Protein AF-A0A9E5G286-F1 (afdb_monomer_lite)

Radius of gyration: 23.69 Å; chains: 1; bounding box: 52×73×79 Å

Foldseek 3Di:
DDDDDDDDDDDPPPPPPPDPDDDFDAFAALQQDKDDPPDFAQKDWPAFGPDTDFRPPKTKMWGDPDSRKDWTWPAFQQGNTDTDIDDDDPPTDIKIKTFQAPFQDWDKDKDFFADAPPDDQWDWKWKDLPQPPDIDTPGDTDGHFHADPVPPPGHHTHNRHHDCVRMDMDTDPSSQHNGRIMMMD

pLDDT: mean 86.86, std 17.04, range [35.47, 98.56]

Sequence (185 aa):
MNNRSLVAASLITAGAVSMSASAALVAGWSMSTAVAAATTGTNYTYGAADLGEATAGTSLTGFHVAAATTWSSPAGNGSTYSLSSNNWTTGDYYQVSLSTIGYADAITISFDQTRSSTGPATFAVLMSVDGGANFTTLLASYSVVQAGLAGSGTTTWNSVTNQAGFTTSFECPSLAAGQASLIFR

Structure (mmCIF, N/CA/C/O backbone):
data_AF-A0A9E5G286-F1
#
_entry.id   AF-A0A9E5G286-F1
#
loop_
_atom_site.group_PDB
_atom_site.id
_atom_site.type_symbol
_atom_site.label_atom_id
_atom_site.label_alt_id
_atom_site.label_comp_id
_atom_site.label_asym_id
_atom_site.label_entity_id
_atom_site.label_seq_id
_atom_site.pdbx_PDB_ins_code
_atom_site.Cartn_x
_atom_site.Cartn_y
_atom_site.Cartn_z
_atom_site.occupancy
_atom_site.B_iso_or_equiv
_atom_site.auth_seq_id
_atom_site.auth_comp_id
_atom_site.auth_asym_id
_atom_site.auth_atom_id
_atom_site.pdbx_PDB_model_num
ATOM 1 N N . MET A 1 1 ? -32.494 56.418 57.332 1.00 40.25 1 MET A N 1
ATOM 2 C CA . MET A 1 1 ? -31.879 56.717 56.021 1.00 40.25 1 MET A CA 1
ATOM 3 C C . MET A 1 1 ? -31.419 55.388 55.447 1.00 40.25 1 MET A C 1
ATOM 5 O O . MET A 1 1 ? -30.569 54.746 56.049 1.00 40.25 1 MET A O 1
ATOM 9 N N . ASN A 1 2 ? -32.094 54.912 54.400 1.00 35.47 2 ASN A N 1
ATOM 10 C CA . ASN A 1 2 ? -31.888 53.585 53.818 1.00 35.47 2 ASN A CA 1
ATOM 11 C C . ASN A 1 2 ? -30.726 53.625 52.819 1.00 35.47 2 ASN A C 1
ATOM 13 O O . ASN A 1 2 ? -30.879 54.202 51.745 1.00 35.47 2 ASN A O 1
ATOM 17 N N . ASN A 1 3 ? -29.611 52.962 53.132 1.00 37.16 3 ASN A N 1
ATOM 18 C CA . ASN A 1 3 ? -28.528 52.736 52.176 1.00 37.16 3 ASN A CA 1
ATOM 19 C C . ASN A 1 3 ? -28.733 51.370 51.512 1.00 37.16 3 ASN A C 1
ATOM 21 O O . ASN A 1 3 ? -28.434 50.330 52.094 1.00 37.16 3 ASN A O 1
ATOM 25 N N . ARG A 1 4 ? -29.280 51.369 50.292 1.00 40.81 4 ARG A N 1
ATOM 26 C CA . ARG A 1 4 ? -29.354 50.176 49.438 1.00 40.81 4 ARG A CA 1
ATOM 27 C C . ARG A 1 4 ? -28.055 50.102 48.638 1.00 40.81 4 ARG A C 1
ATOM 29 O O . ARG A 1 4 ? -27.882 50.880 47.707 1.00 40.81 4 ARG A O 1
ATOM 36 N N . SER A 1 5 ? -27.152 49.196 49.005 1.00 43.62 5 SER A N 1
ATOM 37 C CA . SER A 1 5 ? -25.973 48.895 48.189 1.00 43.62 5 SER A CA 1
ATOM 38 C C . SER A 1 5 ? -26.312 47.757 47.224 1.00 43.62 5 SER A C 1
ATOM 40 O O . SER A 1 5 ? -26.719 46.678 47.652 1.00 43.62 5 SER A O 1
ATOM 42 N N . LEU A 1 6 ? -26.209 48.027 45.923 1.00 42.38 6 LEU A N 1
ATOM 43 C CA . LEU A 1 6 ? -26.322 47.042 44.849 1.00 42.38 6 LEU A CA 1
ATOM 44 C C . LEU A 1 6 ? -24.976 46.323 44.716 1.00 42.38 6 LEU A C 1
ATOM 46 O O . LEU A 1 6 ? -23.989 46.933 44.314 1.00 42.38 6 LEU A O 1
ATOM 50 N N . VAL A 1 7 ? -24.933 45.032 45.040 1.00 44.41 7 VAL A N 1
ATOM 51 C CA . VAL A 1 7 ? -23.800 44.172 44.679 1.00 44.41 7 VAL A CA 1
ATOM 52 C C . VAL A 1 7 ? -24.036 43.697 43.247 1.00 44.41 7 VAL A C 1
ATOM 54 O O . VAL A 1 7 ? -24.928 42.891 42.993 1.00 44.41 7 VAL A O 1
ATOM 57 N N . ALA A 1 8 ? -23.267 44.233 42.302 1.00 39.34 8 ALA A N 1
ATOM 58 C CA . ALA A 1 8 ? -23.223 43.732 40.936 1.00 39.34 8 ALA A CA 1
ATOM 59 C C . ALA A 1 8 ? -22.388 42.443 40.914 1.00 39.34 8 ALA A C 1
ATOM 61 O O . ALA A 1 8 ? -21.175 42.483 41.104 1.00 39.34 8 ALA A O 1
ATOM 62 N N . ALA A 1 9 ? -23.038 41.296 40.711 1.00 45.75 9 ALA A N 1
ATOM 63 C CA . ALA A 1 9 ? -22.351 40.045 40.420 1.00 45.75 9 ALA A CA 1
ATOM 64 C C . ALA A 1 9 ? -21.915 40.063 38.947 1.00 45.75 9 ALA A C 1
ATOM 66 O O . ALA A 1 9 ? -22.741 39.974 38.039 1.00 45.75 9 ALA A O 1
ATOM 67 N N . SER A 1 10 ? -20.618 40.224 38.705 1.00 46.88 10 SER A N 1
ATOM 68 C CA . SER A 1 10 ? -20.009 40.063 37.389 1.00 46.88 10 SER A CA 1
ATOM 69 C C . SER A 1 10 ? -20.046 38.584 36.986 1.00 46.88 10 SER A C 1
ATOM 71 O O . SER A 1 10 ? -19.329 37.757 37.545 1.00 46.88 10 SER A O 1
ATOM 73 N N . LEU A 1 11 ? -20.887 38.243 36.005 1.00 46.34 11 LEU A N 1
ATOM 74 C CA . LEU A 1 11 ? -20.808 36.966 35.295 1.00 46.34 11 LEU A CA 1
ATOM 75 C C . LEU A 1 11 ? -19.513 36.960 34.470 1.00 46.34 11 LEU A C 1
ATOM 77 O O . LEU A 1 11 ? -19.401 37.679 33.478 1.00 46.34 11 LEU A O 1
ATOM 81 N N . ILE A 1 12 ? -18.532 36.152 34.871 1.00 47.59 12 ILE A N 1
ATOM 82 C CA . ILE A 1 12 ? -17.415 35.791 33.997 1.00 47.59 12 ILE A CA 1
ATOM 83 C C . ILE A 1 12 ? -17.943 34.724 33.038 1.00 47.59 12 ILE A C 1
ATOM 85 O O . ILE A 1 12 ? -18.036 33.549 33.388 1.00 47.59 12 ILE A O 1
ATOM 89 N N . THR A 1 13 ? -18.319 35.127 31.827 1.00 50.12 13 THR A N 1
ATOM 90 C CA . THR A 1 13 ? -18.575 34.186 30.734 1.00 50.12 13 THR A CA 1
ATOM 91 C C . THR A 1 13 ? -17.221 33.650 30.273 1.00 50.12 13 THR A C 1
ATOM 93 O O . THR A 1 13 ? -16.524 34.292 29.489 1.00 50.12 13 THR A O 1
ATOM 96 N N . ALA A 1 14 ? -16.802 32.500 30.802 1.00 55.47 14 ALA A N 1
ATOM 97 C CA . ALA A 1 14 ? -15.649 31.780 30.277 1.00 55.47 14 ALA A CA 1
ATOM 98 C C . ALA A 1 14 ? -15.992 31.315 28.854 1.00 55.47 14 ALA A C 1
ATOM 100 O O . ALA A 1 14 ? -16.728 30.349 28.662 1.00 55.47 14 ALA A O 1
ATOM 101 N N . GLY A 1 15 ? -15.516 32.053 27.849 1.00 52.47 15 GLY A N 1
ATOM 102 C CA . GLY A 1 15 ? -15.594 31.630 26.459 1.00 52.47 15 GLY A CA 1
ATOM 103 C C . GLY A 1 15 ? -14.809 30.335 26.299 1.00 52.47 15 GLY A C 1
ATOM 104 O O . GLY A 1 15 ? -13.600 30.315 26.526 1.00 52.47 15 GLY A O 1
ATOM 105 N N . ALA A 1 16 ? -15.496 29.250 25.945 1.00 57.81 16 ALA A N 1
ATOM 106 C CA . ALA A 1 16 ? -14.848 28.002 25.586 1.00 57.81 16 ALA A CA 1
ATOM 107 C C . ALA A 1 16 ? -13.987 28.251 24.341 1.00 57.81 16 ALA A C 1
ATOM 109 O O . ALA A 1 16 ? -14.497 28.396 23.229 1.00 57.81 16 ALA A O 1
ATOM 110 N N . VAL A 1 17 ? -12.672 28.327 24.536 1.00 52.66 17 VAL A N 1
ATOM 111 C CA . VAL A 1 17 ? -11.712 28.199 23.444 1.00 52.66 17 VAL A CA 1
ATOM 112 C C . VAL A 1 17 ? -11.879 26.791 22.882 1.00 52.66 17 VAL A C 1
ATOM 114 O O . VAL A 1 17 ? -11.492 25.804 23.502 1.00 52.66 17 VAL A O 1
ATOM 117 N N . SER A 1 18 ? -12.546 26.689 21.734 1.00 49.47 18 SER A N 1
ATOM 118 C CA . SER A 1 18 ? -12.622 25.435 20.991 1.00 49.47 18 SER A CA 1
ATOM 119 C C . SER A 1 18 ? -11.224 25.163 20.451 1.00 49.47 18 SER A C 1
ATOM 121 O O . SER A 1 18 ? -10.817 25.736 19.443 1.00 49.47 18 SER A O 1
ATOM 123 N N . MET A 1 19 ? -10.448 24.359 21.177 1.00 45.91 19 MET A N 1
ATOM 124 C CA . MET A 1 19 ? -9.210 23.795 20.656 1.00 45.91 19 MET A CA 1
ATOM 125 C C . MET A 1 19 ? -9.606 22.943 19.451 1.00 45.91 19 MET A C 1
ATOM 127 O O . MET A 1 19 ? -10.295 21.938 19.611 1.00 45.91 19 MET A O 1
ATOM 131 N N . SER A 1 20 ? -9.228 23.364 18.245 1.00 53.16 20 SER A N 1
ATOM 132 C CA . SER A 1 20 ? -9.335 22.497 17.076 1.00 53.16 20 SER A CA 1
ATOM 133 C C . SER A 1 20 ? -8.427 21.300 17.335 1.00 53.16 20 SER A C 1
ATOM 135 O O . SER A 1 20 ? -7.208 21.461 17.384 1.00 53.16 20 SER A O 1
ATOM 137 N N . ALA A 1 21 ? -8.998 20.117 17.547 1.00 58.91 21 ALA A N 1
ATOM 138 C CA . ALA A 1 21 ? -8.208 18.898 17.578 1.00 58.91 21 ALA A CA 1
ATOM 139 C C . ALA A 1 21 ? -7.539 18.744 16.203 1.00 58.91 21 ALA A C 1
ATOM 141 O O . ALA A 1 21 ? -8.214 18.775 15.174 1.00 58.91 21 ALA A O 1
ATOM 142 N N . SER A 1 22 ? -6.209 18.650 16.170 1.00 66.44 22 SER A N 1
ATOM 143 C CA . SER A 1 22 ? -5.516 18.168 14.975 1.00 66.44 22 SER A CA 1
ATOM 144 C C . SER A 1 22 ? -5.831 16.685 14.829 1.00 66.44 22 SER A C 1
ATOM 146 O O . SER A 1 22 ? -5.821 15.969 15.830 1.00 66.44 22 SER A O 1
ATOM 148 N N . ALA A 1 23 ? -6.085 16.214 13.607 1.00 79.44 23 ALA A N 1
ATOM 149 C CA . ALA A 1 23 ? -6.231 14.784 13.355 1.00 79.44 23 ALA A CA 1
ATOM 150 C C . ALA A 1 23 ? -4.961 14.054 13.827 1.00 79.44 23 ALA A C 1
ATOM 152 O O . ALA A 1 23 ? -3.849 14.430 13.444 1.00 79.44 23 ALA A O 1
ATOM 153 N N . ALA A 1 24 ? -5.121 13.054 14.694 1.00 89.44 24 ALA A N 1
ATOM 154 C CA . ALA A 1 24 ? -4.009 12.248 15.178 1.00 89.44 24 ALA A CA 1
ATOM 155 C C . ALA A 1 24 ? -3.545 11.284 14.077 1.00 89.44 24 ALA A C 1
ATOM 157 O O . ALA A 1 24 ? -4.364 10.617 13.442 1.00 89.44 24 ALA A O 1
ATOM 158 N N . LEU A 1 25 ? -2.230 11.181 13.863 1.00 94.81 25 LEU A N 1
ATOM 159 C CA . LEU A 1 25 ? -1.676 10.147 12.993 1.00 94.81 25 LEU A CA 1
ATOM 160 C C . LEU A 1 25 ? -1.698 8.817 13.749 1.00 94.81 25 LEU A C 1
ATOM 162 O O . LEU A 1 25 ? -0.932 8.632 14.692 1.00 94.81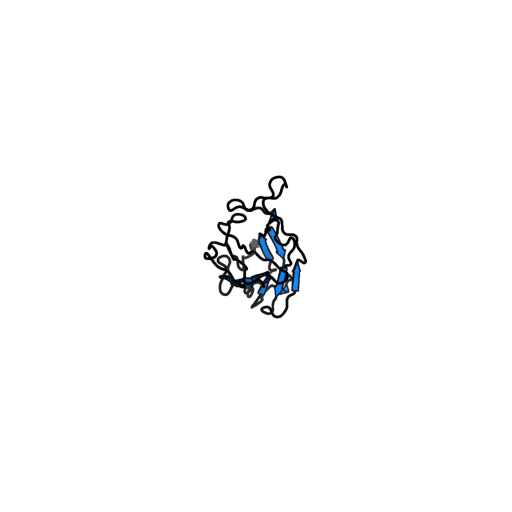 25 LEU A O 1
ATOM 166 N N . VAL A 1 26 ? -2.557 7.890 13.322 1.00 96.19 26 VAL A N 1
ATOM 167 C CA . VAL A 1 26 ? -2.650 6.557 13.938 1.00 96.19 26 VAL A CA 1
ATOM 168 C C . VAL A 1 26 ? -1.332 5.802 13.760 1.00 96.19 26 VAL A C 1
ATOM 170 O O . VAL A 1 26 ? -0.705 5.402 14.735 1.00 96.19 26 VAL A O 1
ATOM 173 N N . ALA A 1 27 ? -0.895 5.639 12.512 1.00 97.50 27 ALA A N 1
ATOM 174 C CA . ALA A 1 27 ? 0.351 4.978 12.152 1.00 97.50 27 ALA A CA 1
ATOM 175 C C . ALA A 1 27 ? 0.818 5.462 10.772 1.00 97.50 27 ALA A C 1
ATOM 177 O O . ALA A 1 27 ? -0.003 5.771 9.907 1.00 97.50 27 ALA A O 1
ATOM 178 N N . GLY A 1 28 ? 2.129 5.500 10.552 1.00 96.94 28 GLY A N 1
ATOM 179 C CA . GLY A 1 28 ? 2.737 5.851 9.274 1.00 96.94 28 GLY A CA 1
ATOM 180 C C . GLY A 1 28 ? 4.125 5.240 9.105 1.00 96.94 28 GLY A C 1
ATOM 181 O O . GLY A 1 28 ? 4.795 4.909 10.082 1.00 96.94 28 GLY A O 1
ATOM 182 N N . TRP A 1 29 ? 4.549 5.105 7.851 1.00 95.31 29 TRP A N 1
ATOM 183 C CA . TRP A 1 29 ? 5.853 4.559 7.479 1.00 95.31 29 TRP A CA 1
ATOM 184 C C . TRP A 1 29 ? 6.649 5.616 6.715 1.00 95.31 29 TRP A C 1
ATOM 186 O O . TRP A 1 29 ? 6.267 6.004 5.611 1.00 95.31 29 TRP A O 1
ATOM 196 N N . SER A 1 30 ? 7.766 6.067 7.285 1.00 92.19 30 SER A N 1
ATOM 197 C CA . SER A 1 30 ? 8.649 7.071 6.674 1.00 92.19 30 SER A CA 1
ATOM 198 C C . SER A 1 30 ? 9.559 6.506 5.576 1.00 92.19 30 SER A C 1
ATOM 200 O O . SER A 1 30 ? 10.197 7.263 4.847 1.00 92.19 30 SER A O 1
ATOM 202 N N . MET A 1 31 ? 9.621 5.173 5.456 1.00 90.12 31 MET A N 1
ATOM 203 C CA . MET A 1 31 ? 10.510 4.445 4.542 1.00 90.12 31 MET A CA 1
ATOM 204 C C . MET A 1 31 ? 11.986 4.815 4.742 1.00 90.12 31 MET A C 1
ATOM 206 O O . MET A 1 31 ? 12.720 5.120 3.805 1.00 90.12 31 MET A O 1
ATOM 210 N N . SER A 1 32 ? 12.440 4.788 5.992 1.00 88.12 32 SER A N 1
ATOM 211 C CA . SER A 1 32 ? 13.814 5.136 6.374 1.00 88.12 32 SER A CA 1
ATOM 212 C C . SER A 1 32 ? 14.845 4.035 6.092 1.00 88.12 32 SER A C 1
ATOM 214 O O . SER A 1 32 ? 16.045 4.307 6.067 1.00 88.12 32 SER A O 1
ATOM 216 N N . THR A 1 33 ? 14.396 2.801 5.843 1.00 89.25 33 THR A N 1
ATOM 217 C CA . THR A 1 33 ? 15.261 1.629 5.643 1.00 89.25 33 THR A CA 1
ATOM 218 C C . THR A 1 33 ? 15.039 1.017 4.264 1.00 89.25 33 THR A C 1
ATOM 220 O O . THR A 1 33 ? 13.905 0.761 3.864 1.00 89.25 33 THR A O 1
ATOM 223 N N . ALA A 1 34 ? 16.128 0.761 3.538 1.00 90.75 34 ALA A N 1
ATOM 224 C CA . ALA A 1 34 ? 16.071 0.088 2.247 1.00 90.75 34 ALA A CA 1
ATOM 225 C C . ALA A 1 34 ? 15.768 -1.408 2.400 1.00 90.75 34 ALA A C 1
ATOM 227 O O . ALA A 1 34 ? 16.218 -2.053 3.348 1.00 90.75 34 ALA A O 1
ATOM 228 N N . VAL A 1 35 ? 15.093 -1.983 1.403 1.00 89.62 35 VAL A N 1
ATOM 229 C CA . VAL A 1 35 ? 15.054 -3.434 1.209 1.00 89.62 35 VAL A CA 1
ATOM 230 C C . VAL A 1 35 ? 16.481 -3.980 1.134 1.00 89.62 35 VAL A C 1
ATOM 232 O O . VAL A 1 35 ? 17.320 -3.454 0.398 1.00 89.62 35 VAL A O 1
ATOM 235 N N . ALA A 1 36 ? 16.753 -5.050 1.882 1.00 83.25 36 ALA A N 1
ATOM 236 C CA . ALA A 1 36 ? 18.050 -5.713 1.852 1.00 83.25 36 ALA A CA 1
ATOM 237 C C . ALA A 1 36 ? 18.367 -6.235 0.436 1.00 83.25 36 ALA A C 1
ATOM 239 O O . ALA A 1 36 ? 17.502 -6.784 -0.257 1.00 83.25 36 ALA A O 1
ATOM 240 N N . ALA A 1 37 ? 19.618 -6.065 0.000 1.00 64.25 37 ALA A N 1
ATOM 241 C CA . ALA A 1 37 ? 20.052 -6.470 -1.333 1.00 64.25 37 ALA A CA 1
ATOM 242 C C . ALA A 1 37 ? 19.814 -7.976 -1.583 1.00 64.25 37 ALA A C 1
ATOM 244 O O . ALA A 1 37 ? 20.024 -8.795 -0.693 1.00 64.25 37 ALA A O 1
ATOM 245 N N . ALA A 1 38 ? 19.415 -8.319 -2.815 1.00 63.00 38 ALA A N 1
ATOM 246 C CA . ALA A 1 38 ? 19.113 -9.677 -3.299 1.00 63.00 38 ALA A CA 1
ATOM 247 C C . ALA A 1 38 ? 17.827 -10.345 -2.764 1.00 63.00 38 ALA A C 1
ATOM 249 O O . ALA A 1 38 ? 17.681 -11.564 -2.872 1.00 63.00 38 ALA A O 1
ATOM 250 N N . THR A 1 39 ? 16.856 -9.576 -2.259 1.00 84.00 39 THR A N 1
ATOM 251 C CA . THR A 1 39 ? 15.591 -10.173 -1.811 1.00 84.00 39 THR A CA 1
ATOM 252 C C . THR A 1 39 ? 14.680 -10.519 -2.993 1.00 84.00 39 THR A C 1
ATOM 254 O O . THR A 1 39 ? 14.067 -9.644 -3.610 1.00 84.00 39 THR A O 1
ATOM 257 N N . THR A 1 40 ? 14.588 -11.814 -3.301 1.00 94.12 40 THR A N 1
ATOM 258 C CA . THR A 1 40 ? 13.592 -12.379 -4.221 1.00 94.12 40 THR A CA 1
ATOM 259 C C . THR A 1 40 ? 12.642 -13.297 -3.469 1.00 94.12 40 THR A C 1
ATOM 261 O O . THR A 1 40 ? 13.041 -13.960 -2.512 1.00 94.12 40 THR A O 1
ATOM 264 N N . GLY A 1 41 ? 11.379 -13.322 -3.879 1.00 95.50 41 GLY A N 1
ATOM 265 C CA . GLY A 1 41 ? 10.379 -14.202 -3.292 1.00 95.50 41 GLY A CA 1
ATOM 266 C C . GLY A 1 41 ? 8.974 -13.629 -3.359 1.00 95.50 41 GLY A C 1
ATOM 267 O O . GLY A 1 41 ? 8.760 -12.488 -3.757 1.00 95.50 41 GLY A O 1
ATOM 268 N N . THR A 1 42 ? 8.010 -14.430 -2.921 1.00 97.12 42 THR A N 1
ATOM 269 C CA . THR A 1 42 ? 6.585 -14.080 -2.950 1.00 97.12 42 THR A CA 1
ATOM 270 C C . THR A 1 42 ? 6.174 -13.097 -1.861 1.00 97.12 42 THR A C 1
ATOM 272 O O . THR A 1 42 ? 5.115 -12.499 -1.965 1.00 97.12 42 THR A O 1
ATOM 275 N N . ASN A 1 43 ? 6.973 -12.925 -0.808 1.00 96.31 43 ASN A N 1
ATOM 276 C CA . ASN A 1 43 ? 6.621 -12.088 0.335 1.00 96.31 43 ASN A CA 1
ATOM 277 C C . ASN A 1 43 ? 7.797 -11.208 0.748 1.00 96.31 43 ASN A C 1
ATOM 279 O O . ASN A 1 43 ? 8.950 -11.642 0.692 1.00 96.31 43 ASN A O 1
ATOM 283 N N . TYR A 1 44 ? 7.489 -10.010 1.236 1.00 95.94 44 TYR A N 1
ATOM 284 C CA . TYR A 1 44 ? 8.454 -9.146 1.906 1.00 95.94 44 TYR A CA 1
ATOM 285 C C . TYR A 1 44 ? 7.814 -8.425 3.090 1.00 95.94 44 TYR A C 1
ATOM 287 O O . TYR A 1 44 ? 6.675 -7.970 3.001 1.00 95.94 44 TYR A O 1
ATOM 295 N N . THR A 1 45 ? 8.562 -8.279 4.183 1.00 94.88 45 THR A N 1
ATOM 296 C CA . THR A 1 45 ? 8.125 -7.548 5.378 1.00 94.88 45 THR A CA 1
ATOM 297 C C . THR A 1 45 ? 8.983 -6.304 5.551 1.00 94.88 45 THR A C 1
ATOM 299 O O . THR A 1 45 ? 10.187 -6.405 5.774 1.00 94.88 45 THR A O 1
ATOM 302 N N . TYR A 1 46 ? 8.353 -5.133 5.475 1.00 93.31 46 TYR A N 1
ATOM 303 C CA . TYR A 1 46 ? 9.002 -3.836 5.690 1.00 93.31 46 TYR A CA 1
ATOM 304 C C . TYR A 1 46 ? 9.078 -3.470 7.176 1.00 93.31 46 TYR A C 1
ATOM 306 O O . TYR A 1 46 ? 9.953 -2.709 7.575 1.00 93.31 46 TYR A O 1
ATOM 314 N N . GLY A 1 47 ? 8.204 -4.059 7.996 1.00 93.69 47 GLY A N 1
ATOM 315 C CA . GLY A 1 47 ? 8.202 -3.901 9.448 1.00 93.69 47 GLY A CA 1
ATOM 316 C C . GLY A 1 47 ? 7.071 -3.015 9.959 1.00 93.69 47 GLY A C 1
ATOM 317 O O . GLY A 1 47 ? 6.102 -2.734 9.249 1.00 93.69 47 GLY A O 1
ATOM 318 N N . ALA A 1 48 ? 7.179 -2.630 11.228 1.00 96.56 48 ALA A N 1
ATOM 319 C CA . ALA A 1 48 ? 6.205 -1.777 11.898 1.00 96.56 48 ALA A CA 1
ATOM 320 C C . ALA A 1 48 ? 6.323 -0.315 11.444 1.00 96.56 48 ALA A C 1
ATOM 322 O O . ALA A 1 48 ? 7.368 0.108 10.946 1.00 96.56 48 ALA A O 1
ATOM 323 N N . ALA A 1 49 ? 5.240 0.436 11.622 1.00 97.44 49 ALA A N 1
ATOM 324 C CA . ALA A 1 49 ? 5.209 1.881 11.467 1.00 97.44 49 ALA 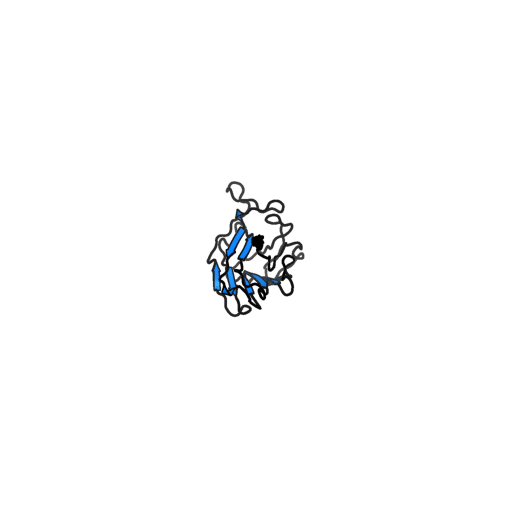A CA 1
ATOM 325 C C . ALA A 1 49 ? 6.235 2.548 12.395 1.00 97.44 49 ALA A C 1
ATOM 327 O O . ALA A 1 49 ? 6.475 2.088 13.512 1.00 97.44 49 ALA A O 1
ATOM 328 N N . ASP A 1 50 ? 6.815 3.651 11.940 1.00 96.12 50 ASP A N 1
ATOM 329 C CA . ASP A 1 50 ? 7.783 4.466 12.681 1.00 96.12 50 ASP A CA 1
ATOM 330 C C . ASP A 1 50 ? 7.274 5.889 12.956 1.00 96.12 50 ASP A C 1
ATOM 332 O O . ASP A 1 50 ? 7.954 6.682 13.605 1.00 96.12 50 ASP A O 1
ATOM 336 N N . LEU A 1 51 ? 6.053 6.196 12.511 1.00 95.88 51 LEU A N 1
ATOM 337 C CA . LEU A 1 51 ? 5.345 7.446 12.761 1.00 95.88 51 LEU A CA 1
ATOM 338 C C . LEU A 1 51 ? 3.955 7.168 13.346 1.00 95.88 51 LEU A C 1
ATOM 340 O O . LEU A 1 51 ? 3.324 6.169 13.006 1.00 95.88 51 LEU A O 1
ATOM 344 N N . GLY A 1 52 ? 3.445 8.100 14.151 1.00 95.62 52 GLY A N 1
ATOM 345 C CA . GLY A 1 52 ? 2.100 8.044 14.728 1.00 95.62 52 GLY A CA 1
ATOM 346 C C . GLY A 1 52 ? 2.048 7.507 16.158 1.00 95.62 52 GLY A C 1
ATOM 347 O O . GLY A 1 52 ? 3.050 7.075 16.724 1.00 95.62 52 GLY A O 1
ATOM 348 N N . GLU A 1 53 ? 0.858 7.564 16.746 1.00 94.88 53 GLU A N 1
ATOM 349 C CA . GLU A 1 53 ? 0.620 7.262 18.164 1.00 94.88 53 GLU A CA 1
ATOM 350 C C . GLU A 1 53 ? 0.448 5.752 18.439 1.00 94.88 53 GLU A C 1
ATOM 352 O O . GLU A 1 53 ? 0.656 5.290 19.560 1.00 94.88 53 GLU A O 1
ATOM 357 N N . ALA A 1 54 ? 0.080 4.956 17.427 1.00 93.88 54 ALA A N 1
ATOM 358 C CA . ALA A 1 54 ? -0.225 3.527 17.539 1.00 93.88 54 ALA A CA 1
ATOM 359 C C . ALA A 1 54 ? 0.645 2.663 16.604 1.00 93.88 54 ALA A C 1
ATOM 361 O O . ALA A 1 54 ? 0.145 1.868 15.811 1.00 93.88 54 ALA A O 1
ATOM 362 N N . THR A 1 55 ? 1.970 2.798 16.704 1.00 96.38 55 THR A N 1
ATOM 363 C CA . THR A 1 55 ? 2.937 2.046 15.878 1.00 96.38 55 THR A CA 1
ATOM 364 C C . THR A 1 55 ? 3.147 0.597 16.320 1.00 96.38 55 THR A C 1
ATOM 366 O O . THR A 1 55 ? 3.479 -0.270 15.505 1.00 96.38 55 THR A O 1
ATOM 369 N N . ALA A 1 56 ? 2.950 0.296 17.605 1.00 95.25 56 ALA A N 1
ATOM 370 C CA . ALA A 1 56 ? 3.166 -1.039 18.150 1.00 95.25 56 ALA A CA 1
ATOM 371 C C . ALA A 1 56 ? 2.186 -2.065 17.553 1.00 95.25 56 ALA A C 1
ATOM 373 O O . ALA A 1 56 ? 0.980 -1.840 17.503 1.00 95.25 56 ALA A O 1
ATOM 374 N N . GLY A 1 57 ? 2.708 -3.216 17.118 1.00 94.75 57 GLY A N 1
ATOM 375 C CA . GLY A 1 57 ? 1.902 -4.289 16.521 1.00 94.75 57 GLY A CA 1
ATOM 376 C C . GLY A 1 57 ? 1.430 -4.019 15.087 1.00 94.75 57 GLY A C 1
ATOM 377 O O . GLY A 1 57 ? 0.711 -4.843 14.526 1.00 94.75 57 GLY A O 1
ATOM 378 N N . THR A 1 58 ? 1.842 -2.902 14.482 1.00 98.06 58 THR A N 1
ATOM 379 C CA . THR A 1 58 ? 1.574 -2.624 13.067 1.00 98.06 58 THR A CA 1
ATOM 380 C C . THR A 1 58 ? 2.510 -3.411 12.151 1.00 98.06 58 THR A C 1
ATOM 382 O O . THR A 1 58 ? 3.579 -3.872 12.560 1.00 98.06 58 THR A O 1
ATOM 385 N N . SER A 1 59 ? 2.121 -3.573 10.888 1.00 97.31 59 SER A N 1
ATOM 386 C CA . SER A 1 59 ? 2.951 -4.242 9.886 1.00 97.31 59 SER A CA 1
ATOM 387 C C . SER A 1 59 ? 2.681 -3.704 8.490 1.00 97.31 59 SER A C 1
ATOM 389 O O . SER A 1 59 ? 1.521 -3.558 8.117 1.00 97.31 59 SER A O 1
ATOM 391 N N . LEU A 1 60 ? 3.744 -3.462 7.722 1.00 97.62 60 LEU A N 1
ATOM 392 C CA . LEU A 1 60 ? 3.709 -3.263 6.277 1.00 97.62 60 LEU A CA 1
ATOM 393 C C . LEU A 1 60 ? 4.396 -4.441 5.586 1.00 97.62 60 LEU A C 1
ATOM 395 O O . LEU A 1 60 ? 5.548 -4.782 5.878 1.00 97.62 60 LEU A O 1
ATOM 399 N N . THR A 1 61 ? 3.684 -5.057 4.651 1.00 97.12 61 THR A N 1
ATOM 400 C CA . THR A 1 61 ? 4.122 -6.242 3.910 1.00 97.12 61 THR A CA 1
ATOM 401 C C . THR A 1 61 ? 3.796 -6.111 2.428 1.00 97.12 61 THR A C 1
ATOM 403 O O . THR A 1 61 ? 2.974 -5.288 2.031 1.00 97.12 61 THR A O 1
ATOM 406 N N . GLY A 1 62 ? 4.453 -6.915 1.602 1.00 97.31 62 GLY A N 1
ATOM 407 C CA . GLY A 1 62 ? 4.101 -7.121 0.205 1.00 97.31 62 GLY A CA 1
ATOM 408 C C . GLY A 1 62 ? 3.920 -8.604 -0.080 1.00 97.31 62 GLY A C 1
ATOM 409 O O . GLY A 1 62 ? 4.653 -9.432 0.466 1.00 97.31 62 GLY A O 1
ATOM 410 N N . PHE A 1 63 ? 2.970 -8.921 -0.952 1.00 98.00 63 PHE A N 1
ATOM 411 C CA . PHE A 1 63 ? 2.737 -10.255 -1.484 1.00 98.00 63 PHE A CA 1
ATOM 412 C C . PHE A 1 63 ? 2.663 -10.203 -3.009 1.00 98.00 63 PHE A C 1
ATOM 414 O O . PHE A 1 63 ? 1.926 -9.396 -3.574 1.00 98.00 63 PHE A O 1
ATOM 421 N N . HIS A 1 64 ? 3.403 -11.089 -3.665 1.00 97.88 64 HIS A N 1
ATOM 422 C CA . HIS A 1 64 ? 3.285 -11.376 -5.085 1.00 97.88 64 HIS A CA 1
ATOM 423 C C . HIS A 1 64 ? 3.138 -12.882 -5.306 1.00 97.88 64 HIS A C 1
ATOM 425 O O . HIS A 1 64 ? 3.801 -13.692 -4.654 1.00 97.88 64 HIS A O 1
ATOM 431 N N . VAL A 1 65 ? 2.342 -13.261 -6.301 1.00 97.44 65 VAL A N 1
ATOM 432 C CA . VAL A 1 65 ? 2.198 -14.653 -6.748 1.00 97.44 65 VAL A CA 1
ATOM 433 C C . VAL A 1 65 ? 3.516 -15.178 -7.332 1.00 97.44 65 VAL A C 1
ATOM 435 O O . VAL A 1 65 ? 3.867 -16.346 -7.153 1.00 97.44 65 VAL A O 1
ATOM 438 N N . ALA A 1 66 ? 4.277 -14.323 -8.019 1.00 96.81 66 ALA A N 1
ATOM 439 C CA . ALA A 1 66 ? 5.527 -14.706 -8.660 1.00 96.81 66 ALA A CA 1
ATOM 440 C C . ALA A 1 66 ? 6.685 -14.822 -7.650 1.00 96.81 66 ALA A C 1
ATOM 442 O O . ALA A 1 66 ? 7.147 -13.838 -7.084 1.00 96.81 66 ALA A O 1
ATOM 443 N N . ALA A 1 67 ? 7.262 -16.018 -7.502 1.00 95.75 67 ALA A N 1
ATOM 444 C CA . ALA A 1 67 ? 8.467 -16.210 -6.683 1.00 95.75 67 ALA A CA 1
ATOM 445 C C . ALA A 1 67 ? 9.704 -15.469 -7.231 1.00 95.75 67 ALA A C 1
ATOM 447 O O . ALA A 1 67 ? 10.647 -15.205 -6.491 1.00 95.75 67 ALA A O 1
ATOM 448 N N . ALA A 1 68 ? 9.690 -15.114 -8.520 1.00 95.94 68 ALA A N 1
ATOM 449 C CA . ALA A 1 68 ? 10.727 -14.309 -9.160 1.00 95.94 68 ALA A CA 1
ATOM 450 C C . ALA A 1 68 ? 10.618 -12.803 -8.844 1.00 95.94 68 ALA A C 1
ATOM 452 O O . ALA A 1 68 ? 11.445 -12.024 -9.327 1.00 95.94 68 ALA A O 1
ATOM 453 N N . THR A 1 69 ? 9.619 -12.374 -8.060 1.00 96.88 69 THR A N 1
ATOM 454 C CA . THR A 1 69 ? 9.498 -10.982 -7.622 1.00 96.88 69 THR A CA 1
ATOM 455 C C . THR A 1 69 ? 10.752 -10.554 -6.882 1.00 96.88 69 THR A C 1
ATOM 457 O O . THR A 1 69 ? 11.169 -11.170 -5.906 1.00 96.88 69 THR A O 1
ATOM 460 N N . THR A 1 70 ? 11.365 -9.487 -7.378 1.00 96.06 70 THR A N 1
ATOM 461 C CA . THR A 1 70 ? 12.459 -8.770 -6.740 1.00 96.06 70 THR A CA 1
ATOM 462 C C . THR A 1 70 ? 11.877 -7.596 -5.978 1.00 96.06 70 THR A C 1
ATOM 464 O O . THR A 1 70 ? 11.201 -6.750 -6.566 1.00 96.06 70 THR A O 1
ATOM 467 N N . TRP A 1 71 ? 12.183 -7.527 -4.690 1.00 96.12 71 TRP A N 1
ATOM 468 C CA . TRP A 1 71 ? 11.829 -6.403 -3.834 1.00 96.12 71 TRP A CA 1
ATOM 469 C C . TRP A 1 71 ? 12.996 -5.419 -3.800 1.00 96.12 71 TRP A C 1
ATOM 471 O O . TRP A 1 71 ? 14.158 -5.816 -3.708 1.00 96.12 71 TRP A O 1
ATOM 481 N N . SER A 1 72 ? 12.705 -4.127 -3.910 1.00 94.44 72 SER A N 1
ATOM 482 C CA . SER A 1 72 ? 13.723 -3.077 -3.934 1.00 94.44 72 SER A CA 1
ATOM 483 C C . SER A 1 72 ? 13.217 -1.788 -3.295 1.00 94.44 72 SER A C 1
ATOM 485 O O . SER A 1 72 ? 12.025 -1.639 -3.022 1.00 94.44 72 SER A O 1
ATOM 487 N N . SER A 1 73 ? 14.145 -0.859 -3.065 1.00 93.69 73 SER A N 1
ATOM 488 C CA . SER A 1 73 ? 13.859 0.421 -2.425 1.00 93.69 73 SER A CA 1
ATOM 489 C C . SER A 1 73 ? 14.534 1.597 -3.126 1.00 93.69 73 SER A C 1
ATOM 491 O O . SER A 1 73 ? 15.508 2.141 -2.609 1.00 93.69 73 SER A O 1
ATOM 493 N N . PRO A 1 74 ? 14.069 1.995 -4.322 1.00 92.19 74 PRO A N 1
ATOM 494 C CA . PRO A 1 74 ? 14.524 3.235 -4.936 1.00 92.19 74 PRO A CA 1
ATOM 495 C C . PRO A 1 74 ? 14.034 4.440 -4.124 1.00 92.19 74 PRO A C 1
ATOM 497 O O . PRO A 1 74 ? 13.044 4.346 -3.402 1.00 92.19 74 PRO A O 1
ATOM 500 N N . ALA A 1 75 ? 14.681 5.590 -4.281 1.00 90.62 75 ALA A N 1
ATOM 501 C CA . ALA A 1 75 ? 14.149 6.862 -3.794 1.00 90.62 75 ALA A CA 1
ATOM 502 C C . ALA A 1 75 ? 12.771 7.178 -4.397 1.00 90.62 75 ALA A C 1
ATOM 504 O O . ALA A 1 75 ? 12.494 6.791 -5.538 1.00 90.62 75 ALA A O 1
ATOM 505 N N . GLY A 1 76 ? 11.927 7.922 -3.673 1.00 90.12 76 GLY A N 1
ATOM 506 C CA . GLY A 1 76 ? 10.597 8.241 -4.183 1.00 90.12 76 GLY A CA 1
ATOM 507 C C . GLY A 1 76 ? 9.835 9.337 -3.464 1.00 90.12 76 GLY A C 1
ATOM 508 O O . GLY A 1 76 ? 9.904 9.449 -2.263 1.00 90.12 76 GLY A O 1
ATOM 509 N N . ASN A 1 77 ? 9.105 10.153 -4.217 1.00 91.81 77 ASN A N 1
ATOM 510 C CA . ASN A 1 77 ? 8.242 11.247 -3.750 1.00 91.81 77 ASN A CA 1
ATOM 511 C C . ASN A 1 77 ? 8.653 12.049 -2.490 1.00 91.81 77 ASN A C 1
ATOM 513 O O . ASN A 1 77 ? 7.817 12.366 -1.644 1.00 91.81 77 ASN A O 1
ATOM 517 N N . GLY A 1 78 ? 9.925 12.428 -2.372 1.00 89.56 78 GLY A N 1
ATOM 518 C CA . GLY A 1 78 ? 10.450 13.169 -1.220 1.00 89.56 78 GLY A CA 1
ATOM 519 C C . GLY A 1 78 ? 11.007 12.296 -0.089 1.00 89.56 78 GLY A C 1
ATOM 520 O O . GLY A 1 78 ? 11.472 12.837 0.909 1.00 89.56 78 GLY A O 1
ATOM 521 N N . SER A 1 79 ? 10.992 10.969 -0.229 1.00 91.56 79 SER A N 1
ATOM 522 C CA . SER A 1 79 ? 11.614 10.021 0.694 1.00 91.56 79 SER A CA 1
ATOM 523 C C . SER A 1 79 ? 12.919 9.441 0.140 1.00 91.56 79 SER A C 1
ATOM 525 O O . SER A 1 79 ? 13.112 9.261 -1.071 1.00 91.56 79 SER A O 1
ATOM 527 N N . THR A 1 80 ? 13.831 9.114 1.060 1.00 90.50 80 THR A N 1
ATOM 528 C CA . THR A 1 80 ? 15.108 8.451 0.749 1.00 90.50 80 THR A CA 1
ATOM 529 C C . THR A 1 80 ? 14.885 7.095 0.084 1.00 90.50 80 THR A C 1
ATOM 531 O O . THR A 1 80 ? 15.604 6.752 -0.853 1.00 90.50 80 THR A O 1
ATOM 534 N N . TYR A 1 81 ? 13.869 6.352 0.533 1.00 93.81 81 TYR A N 1
ATOM 535 C CA . TYR A 1 81 ? 13.473 5.061 -0.019 1.00 93.81 81 TYR A CA 1
ATOM 536 C C . TYR A 1 81 ? 11.958 4.986 -0.211 1.00 93.81 81 TYR A C 1
ATOM 538 O O . TYR A 1 81 ? 11.194 5.640 0.486 1.00 93.81 81 TYR A O 1
ATOM 546 N N . SER A 1 82 ? 11.519 4.155 -1.145 1.00 93.75 82 SER A N 1
ATOM 547 C CA . SER A 1 82 ? 10.121 3.829 -1.428 1.00 93.75 82 SER A CA 1
ATOM 548 C C . SER A 1 82 ? 9.974 2.318 -1.598 1.00 93.75 82 SER A C 1
ATOM 550 O O . SER A 1 82 ? 10.973 1.597 -1.660 1.00 93.75 82 SER A O 1
ATOM 552 N N . LEU A 1 83 ? 8.744 1.812 -1.647 1.00 94.38 83 LEU A N 1
ATOM 553 C CA . LEU A 1 83 ? 8.498 0.405 -1.948 1.00 94.38 83 LEU A CA 1
ATOM 554 C C . LEU A 1 83 ? 8.534 0.202 -3.459 1.00 94.38 83 LEU A C 1
ATOM 556 O O . LEU A 1 83 ? 7.941 0.974 -4.210 1.00 94.38 83 LEU A O 1
ATOM 560 N N . SER A 1 84 ? 9.214 -0.849 -3.905 1.00 94.62 84 SER A N 1
ATOM 561 C CA . SER A 1 84 ? 9.230 -1.234 -5.310 1.00 94.62 84 SER A CA 1
ATOM 562 C C . SER A 1 84 ? 9.312 -2.747 -5.461 1.00 94.62 84 SER A C 1
ATOM 564 O O . SER A 1 84 ? 10.062 -3.424 -4.750 1.00 94.62 84 SER A O 1
ATOM 566 N N . SER A 1 85 ? 8.558 -3.269 -6.420 1.00 95.69 85 SER A N 1
ATOM 567 C CA . SER A 1 85 ? 8.559 -4.669 -6.828 1.00 95.69 85 SER A CA 1
ATOM 568 C C . SER A 1 85 ? 8.280 -4.794 -8.326 1.00 95.69 85 SER A C 1
ATOM 570 O O . SER A 1 85 ? 7.689 -3.908 -8.953 1.00 95.69 85 SER A O 1
ATOM 572 N N . ASN A 1 86 ? 8.727 -5.898 -8.919 1.00 95.44 86 ASN A N 1
ATOM 573 C CA . ASN A 1 86 ? 8.447 -6.261 -10.310 1.00 95.44 86 ASN A CA 1
ATOM 574 C C . ASN A 1 86 ? 7.473 -7.454 -10.385 1.00 95.44 86 ASN A C 1
ATOM 576 O O . ASN A 1 86 ? 7.020 -7.960 -9.366 1.00 95.44 86 ASN A O 1
ATOM 580 N N . ASN A 1 87 ? 7.155 -7.902 -11.604 1.00 96.00 87 ASN A N 1
ATOM 581 C CA . ASN A 1 87 ? 6.280 -9.058 -11.855 1.00 96.00 87 ASN A CA 1
ATOM 582 C C . ASN A 1 87 ? 4.859 -8.912 -11.282 1.00 96.00 87 ASN A C 1
ATOM 584 O O . ASN A 1 87 ? 4.308 -9.872 -10.756 1.00 96.00 87 ASN A O 1
ATOM 588 N N . TRP A 1 88 ? 4.277 -7.714 -11.389 1.00 97.06 88 TRP A N 1
ATOM 589 C CA . TRP A 1 88 ? 2.896 -7.462 -10.980 1.00 97.06 88 TRP A CA 1
ATOM 590 C C . TRP A 1 88 ? 1.891 -8.235 -11.837 1.00 97.06 88 TRP A C 1
ATOM 592 O O . TRP A 1 88 ? 1.907 -8.163 -13.068 1.00 97.06 88 TRP A O 1
ATOM 602 N N . THR A 1 89 ? 0.973 -8.909 -11.162 1.00 96.19 89 THR A N 1
ATOM 603 C CA . THR A 1 89 ? -0.144 -9.677 -11.701 1.00 96.19 89 THR A CA 1
ATOM 604 C C . THR A 1 89 ? -1.377 -9.495 -10.814 1.00 96.19 89 THR A C 1
ATOM 606 O O . THR A 1 89 ? -1.308 -8.963 -9.705 1.00 96.19 89 THR A O 1
ATOM 609 N N . THR A 1 90 ? -2.550 -9.892 -11.306 1.00 95.38 90 THR A N 1
ATOM 610 C CA . THR A 1 90 ? -3.776 -9.833 -10.503 1.00 95.38 90 THR A CA 1
ATOM 611 C C . THR A 1 90 ? -3.652 -10.726 -9.269 1.00 95.38 90 THR A C 1
ATOM 613 O O . THR A 1 90 ? -3.395 -11.920 -9.396 1.00 95.38 90 THR A O 1
ATOM 616 N N . GLY A 1 91 ? -3.899 -10.150 -8.092 1.00 95.06 91 GLY A N 1
ATOM 617 C CA . GLY A 1 91 ? -3.762 -10.829 -6.801 1.00 95.06 91 GLY A CA 1
ATOM 618 C C . GLY A 1 91 ? -2.528 -10.403 -6.005 1.00 95.06 91 GLY A C 1
ATOM 619 O O . GLY A 1 91 ? -2.449 -10.738 -4.826 1.00 95.06 91 GLY A O 1
ATOM 620 N N . ASP A 1 92 ? -1.616 -9.640 -6.609 1.00 98.38 92 ASP A N 1
ATOM 621 C CA . ASP A 1 92 ? -0.477 -9.033 -5.917 1.00 98.38 92 ASP A CA 1
ATOM 622 C C . ASP A 1 92 ? -0.910 -7.771 -5.157 1.00 98.38 92 ASP A C 1
ATOM 624 O O . ASP A 1 92 ? -1.794 -7.038 -5.614 1.00 98.38 92 ASP A O 1
ATOM 628 N N . TYR A 1 93 ? -0.293 -7.505 -4.004 1.00 98.25 93 TYR A N 1
ATOM 629 C CA . TYR A 1 93 ? -0.635 -6.356 -3.165 1.00 98.25 93 TYR A CA 1
ATOM 630 C C . TYR A 1 93 ? 0.496 -5.939 -2.220 1.00 98.25 93 TYR A C 1
ATOM 632 O O . TYR A 1 93 ? 1.349 -6.737 -1.823 1.00 98.25 93 TYR A O 1
ATOM 640 N N . TYR A 1 94 ? 0.443 -4.679 -1.793 1.00 98.31 94 TYR A N 1
ATOM 641 C CA . TYR A 1 94 ? 1.041 -4.241 -0.534 1.00 98.31 94 TYR A CA 1
ATOM 642 C C . TYR A 1 94 ? -0.044 -4.210 0.530 1.00 98.31 94 TYR A C 1
ATOM 644 O O . TYR A 1 94 ? -1.186 -3.914 0.216 1.00 98.31 94 TYR A O 1
ATOM 652 N N . GLN A 1 95 ? 0.294 -4.512 1.777 1.00 98.31 95 GLN A N 1
ATOM 653 C CA . GLN A 1 95 ? -0.674 -4.577 2.861 1.00 98.31 95 GLN A CA 1
ATOM 654 C C . GLN A 1 95 ? -0.142 -3.887 4.107 1.00 98.31 95 GLN A C 1
ATOM 656 O O . GLN A 1 95 ? 0.956 -4.206 4.567 1.00 98.31 95 GLN A O 1
ATOM 661 N N . VAL A 1 96 ? -0.965 -3.022 4.695 1.00 98.12 96 VAL A N 1
ATOM 662 C CA . VAL A 1 96 ? -0.771 -2.518 6.057 1.00 98.12 96 VAL A CA 1
ATOM 663 C C . VAL A 1 96 ? -1.767 -3.172 7.008 1.00 98.12 96 VAL A C 1
ATOM 665 O O . VAL A 1 96 ? -2.927 -3.379 6.660 1.00 98.12 96 VAL A O 1
ATOM 668 N N . SER A 1 97 ? -1.314 -3.491 8.215 1.00 98.12 97 SER A N 1
ATOM 669 C CA . SER A 1 97 ? -2.137 -3.971 9.325 1.00 98.12 97 SER A CA 1
ATOM 670 C C . SER A 1 97 ? -1.870 -3.109 10.550 1.00 98.12 97 SER A C 1
ATOM 672 O O . SER A 1 97 ? -0.711 -2.851 10.877 1.00 98.12 97 SER A O 1
ATOM 674 N N . LEU A 1 98 ? -2.928 -2.680 11.231 1.00 97.88 98 LEU A N 1
ATOM 675 C CA . LEU A 1 98 ? -2.865 -1.833 12.420 1.00 97.88 98 LEU A CA 1
ATOM 676 C C . LEU A 1 98 ? -4.109 -2.005 13.303 1.00 97.88 98 LEU A C 1
ATOM 678 O O . LEU A 1 98 ? -5.109 -2.578 12.879 1.00 97.88 98 LEU A O 1
ATOM 682 N N . SER A 1 99 ? -4.046 -1.491 14.529 1.00 96.88 99 SER A N 1
ATOM 683 C CA . SER A 1 99 ? -5.213 -1.331 15.400 1.00 96.88 99 SER A CA 1
ATOM 684 C C . SER A 1 99 ? -5.658 0.128 15.387 1.00 96.88 99 SER A C 1
ATOM 686 O O . SER A 1 99 ? -4.832 1.035 15.476 1.00 96.88 99 SER A O 1
ATOM 688 N N . THR A 1 100 ? -6.965 0.349 15.304 1.00 96.56 100 THR A N 1
ATOM 689 C CA . THR A 1 100 ? -7.614 1.655 15.470 1.00 96.56 100 THR A CA 1
ATOM 690 C C . THR A 1 100 ? -8.435 1.718 16.761 1.00 96.56 100 THR A C 1
ATOM 692 O O . THR A 1 100 ? -9.262 2.614 16.932 1.00 96.56 100 THR A O 1
ATOM 695 N N . ILE A 1 101 ? -8.205 0.804 17.715 1.00 96.12 101 ILE A N 1
ATOM 696 C CA . ILE A 1 101 ? -8.769 0.908 19.070 1.00 96.12 101 ILE A CA 1
ATOM 697 C C . ILE A 1 101 ? -8.383 2.259 19.683 1.00 96.12 101 ILE A C 1
ATOM 699 O O . ILE A 1 101 ? -7.224 2.662 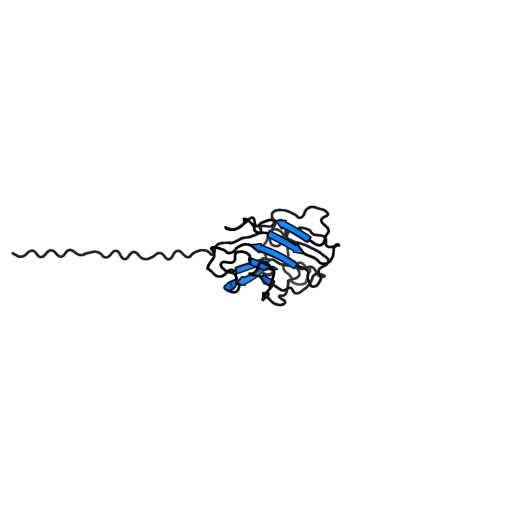19.647 1.00 96.12 101 ILE A O 1
ATOM 703 N N . GLY A 1 102 ? -9.363 2.937 20.279 1.00 93.50 102 GLY A N 1
ATOM 704 C CA . GLY A 1 102 ? -9.175 4.253 20.894 1.00 93.50 102 GLY A CA 1
ATOM 705 C C . GLY A 1 102 ? -9.389 5.429 19.939 1.00 93.50 102 GLY A C 1
ATOM 706 O O . GLY A 1 102 ? -9.494 6.557 20.409 1.00 93.50 102 GLY A O 1
ATOM 707 N N . TYR A 1 103 ? -9.543 5.175 18.636 1.00 93.69 103 TYR A N 1
ATOM 708 C CA . TYR A 1 103 ? -9.904 6.183 17.640 1.00 93.69 103 TYR A CA 1
ATOM 709 C C . TYR A 1 103 ? -11.378 6.020 17.271 1.00 93.69 103 TYR A C 1
ATOM 711 O O . TYR A 1 103 ? -11.766 5.000 16.702 1.00 93.69 103 TYR A O 1
ATOM 719 N N . ALA A 1 104 ? -12.196 7.007 17.641 1.00 89.12 104 ALA A N 1
ATOM 720 C CA . ALA A 1 104 ? -13.635 7.031 17.360 1.00 89.12 104 ALA A CA 1
ATOM 721 C C . ALA A 1 104 ? -13.994 7.889 16.134 1.00 89.12 104 ALA A C 1
ATOM 723 O O . ALA A 1 104 ? -15.076 7.727 15.571 1.00 89.12 104 ALA A O 1
ATOM 724 N N . ASP A 1 105 ? -13.092 8.786 15.737 1.00 89.94 105 ASP A N 1
ATOM 725 C CA . ASP A 1 105 ? -13.255 9.643 14.567 1.00 89.94 105 ASP A CA 1
ATOM 726 C C . ASP A 1 105 ? -13.009 8.871 13.263 1.00 89.94 105 ASP A C 1
ATOM 728 O O . ASP A 1 105 ? -12.494 7.748 13.255 1.00 89.94 105 ASP A O 1
ATOM 732 N N . ALA A 1 106 ? -13.380 9.487 12.139 1.00 91.44 106 ALA A N 1
ATOM 733 C CA . ALA A 1 106 ? -13.195 8.896 10.824 1.00 91.44 106 ALA A CA 1
ATOM 734 C C . ALA A 1 106 ? -11.710 8.629 10.527 1.00 91.44 106 ALA A C 1
ATOM 736 O O . ALA A 1 106 ? -10.846 9.493 10.695 1.00 91.44 106 ALA A O 1
ATOM 737 N N . ILE A 1 107 ? -11.416 7.420 10.049 1.00 95.81 107 ILE A N 1
ATOM 738 C CA . ILE A 1 107 ? -10.063 7.024 9.656 1.00 95.81 107 ILE A CA 1
ATOM 739 C C . ILE A 1 107 ? -9.817 7.483 8.223 1.00 95.81 107 ILE A C 1
ATOM 741 O O . ILE A 1 107 ? -10.582 7.156 7.323 1.00 95.81 107 ILE A O 1
ATOM 745 N N . THR A 1 108 ? -8.727 8.208 7.998 1.00 95.88 108 THR A N 1
ATOM 746 C CA . THR A 1 108 ? -8.263 8.583 6.655 1.00 95.88 108 THR A CA 1
ATOM 747 C C . THR A 1 108 ? -7.018 7.781 6.310 1.00 95.88 108 THR A C 1
ATOM 749 O O . THR A 1 108 ? -6.143 7.596 7.155 1.00 95.88 108 THR A O 1
ATOM 752 N N . ILE A 1 109 ? -6.926 7.328 5.062 1.00 95.94 109 ILE A N 1
ATOM 753 C CA . ILE A 1 109 ? -5.713 6.730 4.505 1.00 95.94 109 ILE A CA 1
ATOM 754 C C . ILE A 1 109 ? -5.136 7.668 3.449 1.00 95.94 109 ILE A C 1
ATOM 756 O O . ILE A 1 109 ? -5.876 8.253 2.662 1.00 95.94 109 ILE A O 1
ATOM 760 N N . SER A 1 110 ? -3.811 7.802 3.439 1.00 96.50 110 SER A N 1
ATOM 761 C CA . SER A 1 110 ? -3.079 8.554 2.427 1.00 96.50 110 SER A CA 1
ATOM 762 C C . SER A 1 110 ? -1.800 7.815 2.061 1.00 96.50 110 SER A C 1
ATOM 764 O O . SER A 1 110 ? -1.071 7.368 2.946 1.00 96.50 110 SER A O 1
ATOM 766 N N . PHE A 1 111 ? -1.516 7.700 0.768 1.00 96.19 111 PHE A N 1
ATOM 767 C CA . PHE A 1 111 ? -0.292 7.090 0.258 1.00 96.19 111 PHE A CA 1
ATOM 768 C C . PHE A 1 111 ? 0.105 7.697 -1.083 1.00 96.19 111 PHE A C 1
ATOM 770 O O . PHE A 1 111 ? -0.738 8.178 -1.840 1.00 96.19 111 PHE A O 1
ATOM 777 N N . ASP A 1 112 ? 1.397 7.626 -1.385 1.00 95.50 112 ASP A N 1
ATOM 778 C CA . ASP A 1 112 ? 1.942 8.052 -2.665 1.00 95.50 112 ASP A CA 1
ATOM 779 C C . ASP A 1 112 ? 2.273 6.833 -3.519 1.00 95.50 112 ASP A C 1
ATOM 781 O O . ASP A 1 112 ? 2.950 5.911 -3.058 1.00 95.50 112 ASP A O 1
ATOM 785 N N . GLN A 1 113 ? 1.831 6.831 -4.776 1.00 95.69 113 GLN A N 1
ATOM 786 C CA . GLN A 1 113 ? 2.092 5.723 -5.686 1.00 95.69 113 GLN A CA 1
ATOM 787 C C . GLN A 1 113 ? 2.400 6.192 -7.104 1.00 95.69 113 GLN A C 1
ATOM 789 O O . GLN A 1 113 ? 1.766 7.089 -7.660 1.00 95.69 113 GLN A O 1
ATOM 794 N N . THR A 1 114 ? 3.354 5.504 -7.725 1.00 94.25 114 THR A N 1
ATOM 795 C CA . THR A 1 114 ? 3.631 5.616 -9.152 1.00 94.25 114 THR A CA 1
ATOM 796 C C . THR A 1 114 ? 3.828 4.241 -9.790 1.00 94.25 114 THR A C 1
ATOM 798 O O . THR A 1 114 ? 3.855 3.214 -9.113 1.00 94.25 114 THR A O 1
ATOM 801 N N . ARG A 1 115 ? 3.961 4.222 -11.118 1.00 92.94 115 ARG A N 1
ATOM 802 C CA . ARG A 1 115 ? 4.240 3.035 -11.930 1.00 92.94 115 ARG A CA 1
ATOM 803 C C . ARG A 1 115 ? 5.310 3.319 -12.980 1.00 92.94 115 ARG A C 1
ATOM 805 O O . ARG A 1 115 ? 5.531 4.464 -13.376 1.00 92.94 115 ARG A O 1
ATOM 812 N N . SER A 1 116 ? 5.914 2.248 -13.486 1.00 89.69 116 SER A N 1
ATOM 813 C CA . SER A 1 116 ? 6.703 2.265 -14.720 1.00 89.69 116 SER A CA 1
ATOM 814 C C . SER A 1 116 ? 5.803 2.159 -15.962 1.00 89.69 116 SER A C 1
ATOM 816 O O . SER A 1 116 ? 4.584 2.009 -15.859 1.00 89.69 116 SER A O 1
ATOM 818 N N . SER A 1 117 ? 6.407 2.175 -17.154 1.00 87.62 117 SER A N 1
ATOM 819 C CA . SER A 1 117 ? 5.699 1.945 -18.422 1.00 87.62 117 SER A CA 1
ATOM 820 C C . SER A 1 117 ? 5.068 0.555 -18.534 1.00 87.62 117 SER A C 1
ATOM 822 O O . SER A 1 117 ? 4.054 0.402 -19.210 1.00 87.62 117 SER A O 1
ATOM 824 N N . THR A 1 118 ? 5.638 -0.447 -17.862 1.00 90.75 118 THR A N 1
ATOM 825 C CA . THR A 1 118 ? 5.170 -1.842 -17.887 1.00 90.75 118 THR A CA 1
ATOM 826 C C . THR A 1 118 ? 4.363 -2.236 -16.652 1.00 90.75 118 THR A C 1
ATOM 828 O O . THR A 1 118 ? 3.736 -3.291 -16.655 1.00 90.75 118 THR A O 1
ATOM 831 N N . GLY A 1 119 ? 4.361 -1.410 -15.601 1.00 92.88 119 GLY A N 1
ATOM 832 C CA . GLY A 1 119 ? 3.573 -1.657 -14.394 1.00 92.88 119 GLY A CA 1
ATOM 833 C C . GLY A 1 119 ? 2.065 -1.465 -14.623 1.00 92.88 119 GLY A C 1
ATOM 834 O O . GLY A 1 119 ? 1.685 -0.747 -15.560 1.00 92.88 119 GLY A O 1
ATOM 835 N N . PRO A 1 120 ? 1.201 -2.045 -13.766 1.00 95.31 120 PRO A N 1
ATOM 836 C CA . PRO A 1 120 ? -0.249 -1.914 -13.889 1.00 95.31 120 PRO A CA 1
ATOM 837 C C . PRO A 1 120 ? -0.690 -0.452 -13.815 1.00 95.31 120 PRO A C 1
ATOM 839 O O . PRO A 1 120 ? -0.178 0.314 -13.004 1.00 95.31 120 PRO A O 1
ATOM 842 N N . ALA A 1 121 ? -1.642 -0.063 -14.664 1.00 94.81 121 ALA A N 1
ATOM 843 C CA . ALA A 1 121 ? -2.163 1.305 -14.711 1.00 94.81 121 ALA A CA 1
ATOM 844 C C . ALA A 1 121 ? -3.256 1.580 -13.669 1.00 94.81 121 ALA A C 1
ATOM 846 O O . ALA A 1 121 ? -3.563 2.740 -13.401 1.00 94.81 121 ALA A O 1
ATOM 847 N N . THR A 1 122 ? -3.845 0.527 -13.103 1.00 96.38 122 THR A N 1
ATOM 848 C CA . THR A 1 122 ? -4.974 0.621 -12.179 1.00 96.38 122 THR A CA 1
ATOM 849 C C . THR A 1 122 ? -4.828 -0.357 -11.031 1.00 96.38 122 THR A C 1
ATOM 851 O O . THR A 1 122 ? -4.420 -1.499 -11.249 1.00 96.38 122 THR A O 1
ATOM 854 N N . PHE A 1 123 ? -5.241 0.073 -9.846 1.00 97.94 123 PHE A N 1
ATOM 855 C CA . PHE A 1 123 ? -5.242 -0.720 -8.620 1.00 97.94 123 PHE A CA 1
ATOM 856 C C . PHE A 1 123 ? -6.585 -0.581 -7.899 1.00 97.94 123 PHE A C 1
ATOM 858 O O . PHE A 1 123 ? -7.413 0.254 -8.256 1.00 97.94 123 PHE A O 1
ATOM 865 N N . ALA A 1 124 ? -6.818 -1.409 -6.888 1.00 98.00 124 ALA A N 1
ATOM 866 C CA . ALA A 1 124 ? -7.917 -1.229 -5.948 1.00 98.00 124 ALA A CA 1
ATOM 867 C C . ALA A 1 124 ? -7.342 -1.014 -4.548 1.00 98.00 124 ALA A C 1
ATOM 869 O O . ALA A 1 124 ? -6.219 -1.433 -4.288 1.00 98.00 124 ALA A O 1
ATOM 870 N N . VAL A 1 125 ? -8.108 -0.364 -3.672 1.00 98.31 125 VAL A N 1
ATOM 871 C CA . VAL A 1 125 ? -7.855 -0.414 -2.228 1.00 98.31 125 VAL A CA 1
ATOM 872 C C . VAL A 1 125 ? -8.984 -1.197 -1.586 1.00 98.31 125 VAL A C 1
ATOM 874 O O . VAL A 1 125 ? -10.161 -0.868 -1.764 1.00 98.31 125 VAL A O 1
ATOM 877 N N . LEU A 1 126 ? -8.623 -2.233 -0.846 1.00 98.38 126 LEU A N 1
ATOM 878 C CA . LEU A 1 126 ? -9.507 -3.078 -0.072 1.00 98.38 126 LEU A CA 1
ATOM 879 C C . LEU A 1 126 ? -9.222 -2.893 1.414 1.00 98.38 126 LEU A C 1
ATOM 881 O O . LEU A 1 126 ? -8.084 -2.689 1.827 1.00 98.38 126 LEU A O 1
ATOM 885 N N . MET A 1 127 ? -10.265 -3.021 2.221 1.00 98.38 127 MET A N 1
ATOM 886 C CA . MET A 1 127 ? -10.195 -2.931 3.671 1.00 98.38 127 MET A CA 1
ATOM 887 C C . MET A 1 127 ? -10.822 -4.162 4.309 1.00 98.38 127 MET A C 1
ATOM 889 O O . MET A 1 127 ? -11.893 -4.598 3.890 1.00 98.38 127 MET A O 1
ATOM 893 N N . SER A 1 128 ? -10.186 -4.682 5.350 1.00 98.50 128 SER A N 1
ATOM 894 C CA . SER A 1 128 ? -10.750 -5.694 6.239 1.00 98.50 128 SER A CA 1
ATOM 895 C C . SER A 1 128 ? -10.759 -5.169 7.671 1.00 98.50 128 SER A C 1
ATOM 897 O O . SER A 1 128 ? -9.787 -4.569 8.126 1.00 98.50 128 SER A O 1
ATOM 899 N N . VAL A 1 129 ? -11.868 -5.411 8.369 1.00 97.69 129 VAL A N 1
ATOM 900 C CA . VAL A 1 129 ? -12.066 -5.095 9.796 1.00 97.69 129 VAL A CA 1
ATOM 901 C C . VAL A 1 129 ? -12.110 -6.363 10.660 1.00 97.69 129 VAL A C 1
ATOM 903 O O . VAL A 1 129 ? -12.432 -6.316 11.842 1.00 97.69 129 VAL A O 1
ATOM 906 N N . ASP A 1 130 ? -11.827 -7.519 10.056 1.00 94.62 130 ASP A N 1
ATOM 907 C CA . ASP A 1 130 ? -11.933 -8.847 10.663 1.00 94.62 130 ASP A CA 1
ATOM 908 C C . ASP A 1 130 ? -10.637 -9.661 10.517 1.00 94.62 130 ASP A C 1
ATOM 910 O O . ASP A 1 130 ? -10.655 -10.890 10.462 1.00 94.62 130 ASP A O 1
ATOM 914 N N . GLY A 1 131 ? -9.495 -8.969 10.450 1.00 92.12 131 GLY A N 1
ATOM 915 C CA . GLY A 1 131 ? -8.176 -9.605 10.384 1.00 92.12 131 GLY A CA 1
ATOM 916 C C . GLY A 1 131 ? -7.887 -10.331 9.067 1.00 92.12 131 GLY A C 1
ATOM 917 O O . GLY A 1 131 ? -7.049 -11.229 9.028 1.00 92.12 131 GLY A O 1
ATOM 918 N N . GLY A 1 132 ? -8.564 -9.943 7.985 1.00 95.75 132 GLY A N 1
ATOM 919 C CA . GLY A 1 132 ? -8.343 -10.449 6.631 1.00 95.75 132 GLY A CA 1
ATOM 920 C C . GLY A 1 132 ? -9.282 -11.578 6.206 1.00 95.75 132 GLY A C 1
ATOM 921 O O . GLY A 1 132 ? -9.050 -12.176 5.156 1.00 95.75 132 GLY A O 1
ATOM 922 N N . ALA A 1 133 ? -10.330 -11.878 6.980 1.00 95.56 133 ALA A N 1
ATOM 923 C CA . ALA A 1 133 ? -11.309 -12.897 6.603 1.00 95.56 133 ALA A CA 1
ATOM 924 C C . ALA A 1 133 ? -12.232 -12.410 5.474 1.00 95.56 133 ALA A C 1
ATOM 926 O O . ALA A 1 133 ? -12.509 -13.165 4.541 1.00 95.56 133 ALA A O 1
ATOM 927 N N . ASN A 1 134 ? -12.654 -11.144 5.514 1.00 96.69 134 ASN A N 1
ATOM 928 C CA . ASN A 1 134 ? -13.462 -10.510 4.476 1.00 96.69 134 ASN A CA 1
ATOM 929 C C . ASN A 1 134 ? -12.899 -9.136 4.108 1.00 96.69 134 ASN A C 1
ATOM 931 O O . ASN A 1 134 ? -12.370 -8.414 4.950 1.00 96.69 134 ASN A O 1
ATOM 935 N N . PHE A 1 135 ? -13.050 -8.760 2.837 1.00 97.75 135 PHE A N 1
ATOM 936 C CA . PHE A 1 135 ? -12.575 -7.481 2.317 1.00 97.75 135 PHE A CA 1
ATOM 937 C C . PHE A 1 135 ? -13.696 -6.699 1.635 1.00 97.75 135 PHE A C 1
ATOM 939 O O . PHE A 1 135 ? -14.406 -7.225 0.779 1.00 97.75 135 PHE A O 1
ATOM 946 N N . THR A 1 136 ? -13.787 -5.417 1.974 1.00 97.75 136 THR A N 1
ATOM 947 C CA . THR A 1 136 ? -14.648 -4.423 1.330 1.00 97.75 136 THR A CA 1
ATOM 948 C C . THR A 1 136 ? -13.794 -3.531 0.437 1.00 97.75 136 THR A C 1
ATOM 950 O O . THR A 1 136 ? -12.763 -3.020 0.871 1.00 97.75 136 THR A O 1
ATOM 953 N N . THR A 1 137 ? -14.211 -3.311 -0.808 1.00 98.00 137 THR A N 1
ATOM 954 C CA . THR A 1 137 ? -13.532 -2.373 -1.714 1.00 98.00 137 THR A CA 1
ATOM 955 C C . THR A 1 137 ? -13.820 -0.930 -1.301 1.00 98.00 137 THR A C 1
ATOM 957 O O . THR A 1 137 ? -14.980 -0.530 -1.244 1.00 98.00 137 THR A O 1
ATOM 960 N N . LEU A 1 138 ? -12.766 -0.152 -1.042 1.00 97.38 138 LEU A N 1
ATOM 961 C CA . LEU A 1 138 ? -12.850 1.283 -0.759 1.00 97.38 138 LEU A CA 1
ATOM 962 C C . LEU A 1 138 ? -12.683 2.115 -2.030 1.00 97.38 138 LEU A C 1
ATOM 964 O O . LEU A 1 138 ? -13.493 2.994 -2.306 1.00 97.38 138 LEU A O 1
ATOM 968 N N . LEU A 1 139 ? -11.668 1.789 -2.834 1.00 96.81 139 LEU A N 1
ATOM 969 C CA . LEU A 1 139 ? -11.458 2.364 -4.159 1.00 96.81 139 LEU A CA 1
ATOM 970 C C . LEU A 1 139 ? -11.411 1.245 -5.191 1.00 96.81 139 LEU A C 1
ATOM 972 O O . LEU A 1 139 ? -10.562 0.358 -5.112 1.00 96.81 139 LEU A O 1
ATOM 976 N N . ALA A 1 140 ? -12.299 1.303 -6.178 1.00 94.75 140 ALA A N 1
ATOM 977 C CA . ALA A 1 140 ? -12.264 0.402 -7.319 1.00 94.75 140 ALA A CA 1
ATOM 978 C C . ALA A 1 140 ? -11.429 1.022 -8.448 1.00 94.75 140 ALA A C 1
ATOM 980 O O . ALA A 1 140 ? -11.698 2.147 -8.860 1.00 94.75 140 ALA A O 1
ATOM 981 N N . SER A 1 141 ? -10.448 0.274 -8.963 1.00 93.31 141 SER A N 1
ATOM 982 C CA . SER A 1 141 ? -9.717 0.592 -10.203 1.00 93.31 141 SER A CA 1
ATOM 983 C C . SER A 1 141 ? -9.198 2.039 -10.310 1.00 93.31 141 SER A C 1
ATOM 985 O O . SER A 1 141 ? -9.298 2.651 -11.374 1.00 93.31 141 SER A O 1
ATOM 987 N N . TYR A 1 142 ? -8.631 2.599 -9.236 1.00 94.81 142 TYR A N 1
ATOM 988 C CA . TYR A 1 142 ? -8.039 3.938 -9.276 1.00 94.81 142 TYR A CA 1
ATOM 989 C C . TYR A 1 142 ? -6.803 3.957 -10.185 1.00 94.81 142 TYR A C 1
ATOM 991 O O . TYR A 1 142 ? -6.044 2.986 -10.249 1.00 94.81 142 TYR A O 1
ATOM 999 N N . SER A 1 143 ? -6.610 5.058 -10.913 1.00 93.69 143 SER A N 1
ATOM 1000 C CA . SER A 1 143 ? -5.503 5.213 -11.859 1.00 93.69 143 SER A CA 1
ATOM 1001 C C . SER A 1 143 ? -4.200 5.564 -11.152 1.00 93.69 143 SER A C 1
ATOM 1003 O O . SER A 1 143 ? -4.173 6.486 -10.338 1.00 93.69 143 SER A O 1
ATOM 1005 N N . VAL A 1 144 ? -3.105 4.915 -11.545 1.00 93.75 144 VAL A N 1
ATOM 1006 C CA . VAL A 1 144 ? -1.760 5.213 -11.039 1.00 93.75 144 VAL A CA 1
ATOM 1007 C C . VAL A 1 144 ? -0.965 5.982 -12.083 1.00 93.75 144 VAL A C 1
ATOM 1009 O O . VAL A 1 144 ? -0.790 5.534 -13.221 1.00 93.75 144 VAL A O 1
ATOM 1012 N N . VAL A 1 145 ? -0.450 7.144 -11.685 1.00 90.69 145 VAL A N 1
ATOM 1013 C CA . VAL A 1 145 ? 0.344 8.014 -12.556 1.00 90.69 145 VAL A CA 1
ATOM 1014 C C . VAL A 1 145 ? 1.694 7.366 -12.849 1.00 90.69 145 VAL A C 1
ATOM 1016 O O . VAL A 1 145 ? 2.408 6.937 -11.943 1.00 90.69 145 VAL A O 1
ATOM 1019 N N . GLN A 1 146 ? 2.071 7.314 -14.126 1.00 90.94 146 GLN A N 1
ATOM 1020 C CA . GLN A 1 146 ? 3.396 6.863 -14.541 1.00 90.94 146 GLN A CA 1
ATOM 1021 C C . GLN A 1 146 ? 4.425 7.984 -14.353 1.00 90.94 146 GLN A C 1
ATOM 1023 O O . GLN A 1 146 ? 4.244 9.076 -14.888 1.00 90.94 146 GLN A O 1
ATOM 1028 N N . ALA A 1 147 ? 5.518 7.716 -13.638 1.00 85.44 147 ALA A N 1
ATOM 1029 C CA . ALA A 1 147 ? 6.590 8.688 -13.454 1.00 85.44 147 ALA A CA 1
ATOM 1030 C C . ALA A 1 147 ? 7.516 8.777 -14.679 1.00 85.44 147 ALA A C 1
ATOM 1032 O O . ALA A 1 147 ? 7.886 7.764 -15.277 1.00 85.44 147 ALA A O 1
ATOM 1033 N N . GLY A 1 148 ? 7.966 9.997 -14.991 1.00 73.62 148 GLY A N 1
ATOM 1034 C CA . GLY A 1 148 ? 9.205 10.219 -15.742 1.00 73.62 148 GLY A CA 1
ATOM 1035 C C . GLY A 1 148 ? 9.211 9.886 -17.239 1.00 73.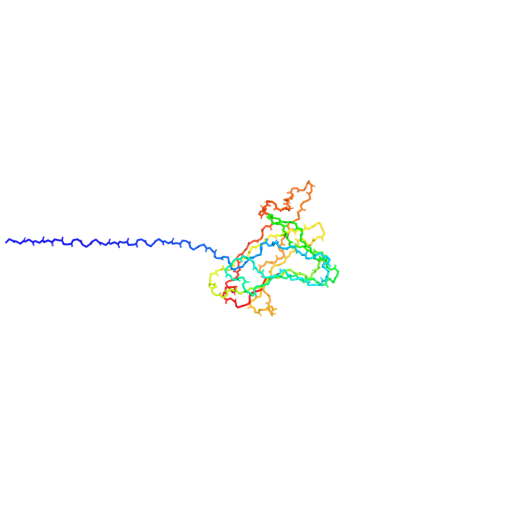62 148 GLY A C 1
ATOM 1036 O O . GLY A 1 148 ? 10.284 9.625 -17.781 1.00 73.62 148 GLY A O 1
ATOM 1037 N N . LEU A 1 149 ? 8.087 9.940 -17.958 1.00 56.75 149 LEU A N 1
ATOM 1038 C CA . LEU A 1 149 ? 8.169 9.982 -19.424 1.00 56.75 149 LEU A CA 1
ATOM 1039 C C . LEU A 1 149 ? 8.664 11.377 -19.849 1.00 56.75 149 LEU A C 1
ATOM 1041 O O . LEU A 1 149 ? 7.896 12.345 -19.860 1.00 56.75 149 LEU A O 1
ATOM 1045 N N . ALA A 1 150 ? 9.948 11.487 -20.204 1.00 43.69 150 ALA A N 1
ATOM 1046 C CA . ALA A 1 150 ? 10.506 12.694 -20.812 1.00 43.69 150 ALA A CA 1
ATOM 1047 C C . ALA A 1 150 ? 9.659 13.106 -22.033 1.00 43.69 150 ALA A C 1
ATOM 1049 O O . ALA A 1 150 ? 9.409 12.295 -22.921 1.00 43.69 150 ALA A O 1
ATOM 1050 N N . GLY A 1 151 ? 9.180 14.353 -22.051 1.00 44.91 151 GLY A N 1
ATOM 1051 C CA . GLY A 1 151 ? 8.319 14.876 -23.121 1.00 44.91 151 GLY A CA 1
ATOM 1052 C C . GLY A 1 151 ? 6.819 14.568 -22.996 1.00 44.91 151 GLY A C 1
ATOM 1053 O O . GLY A 1 151 ? 6.065 14.987 -23.866 1.00 44.91 151 GLY A O 1
ATOM 1054 N N . SER A 1 152 ? 6.362 13.892 -21.931 1.00 54.66 152 SER A N 1
ATOM 1055 C CA . SER A 1 152 ? 4.928 13.588 -21.724 1.00 54.66 152 SER A CA 1
ATOM 1056 C C . SER A 1 152 ? 4.185 14.519 -20.759 1.00 54.66 152 SER A C 1
ATOM 1058 O O . SER A 1 152 ? 2.970 14.411 -20.630 1.00 54.66 152 SER A O 1
ATOM 1060 N N . GLY A 1 153 ? 4.893 15.404 -20.047 1.00 55.59 153 GLY A N 1
ATOM 1061 C CA . GLY A 1 153 ? 4.293 16.241 -19.001 1.00 55.59 153 GLY A CA 1
ATOM 1062 C C . GLY A 1 153 ? 3.986 15.515 -17.681 1.00 55.59 153 GLY A C 1
ATOM 1063 O O . GLY A 1 153 ? 3.347 16.101 -16.814 1.00 55.59 153 GLY A O 1
ATOM 1064 N N . THR A 1 154 ? 4.437 14.267 -17.491 1.00 62.78 154 THR A N 1
ATOM 1065 C CA . THR A 1 154 ? 4.303 13.549 -16.209 1.00 62.78 154 THR A CA 1
ATOM 1066 C C . THR A 1 154 ? 5.272 14.081 -15.150 1.00 62.78 154 THR A C 1
ATOM 1068 O O . THR A 1 154 ? 6.446 14.310 -15.450 1.00 62.78 154 THR A O 1
ATOM 1071 N N . THR A 1 155 ? 4.801 14.220 -13.909 1.00 73.44 155 THR A N 1
ATOM 1072 C CA . THR A 1 155 ? 5.581 14.627 -12.728 1.00 73.44 155 THR A CA 1
ATOM 1073 C C . THR A 1 155 ? 6.776 13.695 -12.464 1.00 73.44 155 THR A C 1
ATOM 1075 O O . THR A 1 155 ? 6.763 12.509 -12.806 1.00 73.44 155 THR A O 1
ATOM 1078 N N . THR A 1 156 ? 7.843 14.227 -11.860 1.00 84.00 156 THR A N 1
ATOM 1079 C CA . THR A 1 156 ? 9.073 13.466 -11.572 1.00 84.00 156 THR A CA 1
ATOM 1080 C C . THR A 1 156 ? 8.998 12.785 -10.207 1.00 84.00 156 THR A C 1
ATOM 1082 O O . THR A 1 156 ? 8.874 13.460 -9.186 1.00 84.00 156 THR A O 1
ATOM 1085 N N . TRP A 1 157 ? 9.174 11.463 -10.169 1.00 89.31 157 TRP A N 1
ATOM 1086 C CA . TRP A 1 157 ? 9.374 10.697 -8.932 1.00 89.31 157 TRP A CA 1
ATOM 1087 C C . TRP A 1 157 ? 10.832 10.823 -8.466 1.00 89.31 157 TRP A C 1
ATOM 1089 O O . TRP A 1 157 ? 11.746 10.447 -9.199 1.00 89.31 157 TRP A O 1
ATOM 1099 N N . ASN A 1 158 ? 11.068 11.420 -7.295 1.00 86.94 158 ASN A N 1
ATOM 1100 C CA . ASN A 1 158 ? 12.411 11.792 -6.826 1.00 86.94 158 ASN A CA 1
ATOM 1101 C C . ASN A 1 158 ? 12.499 11.817 -5.285 1.00 86.94 158 ASN A C 1
ATOM 1103 O O . ASN A 1 158 ? 11.470 11.799 -4.626 1.00 86.94 158 ASN A O 1
ATOM 1107 N N . SER A 1 159 ? 13.704 11.899 -4.711 1.00 86.81 159 SER A N 1
ATOM 1108 C CA . SER A 1 159 ? 13.934 11.911 -3.251 1.00 86.81 159 SER A CA 1
ATOM 1109 C C . SER A 1 159 ? 13.742 13.263 -2.558 1.00 86.81 159 SER A C 1
ATOM 1111 O O . SER A 1 159 ? 13.826 13.321 -1.338 1.00 86.81 159 SER A O 1
ATOM 1113 N N . VAL A 1 160 ? 13.565 14.361 -3.293 1.00 83.88 160 VAL A N 1
ATOM 1114 C CA . VAL A 1 160 ? 13.707 15.721 -2.743 1.00 83.88 160 VAL A CA 1
ATOM 1115 C C . VAL A 1 160 ? 12.361 16.416 -2.587 1.00 83.88 160 VAL A C 1
ATOM 1117 O O . VAL A 1 160 ? 12.090 17.041 -1.568 1.00 83.88 160 VAL A O 1
ATOM 1120 N N . THR A 1 161 ? 11.517 16.336 -3.608 1.00 85.94 161 THR A N 1
ATOM 1121 C CA . THR A 1 161 ? 10.245 17.051 -3.668 1.00 85.94 161 THR A CA 1
ATOM 1122 C C . THR A 1 161 ? 9.107 16.053 -3.693 1.00 85.94 161 THR A C 1
ATOM 1124 O O . THR A 1 161 ? 8.984 15.285 -4.651 1.00 85.94 161 THR A O 1
ATOM 1127 N N . ASN A 1 162 ? 8.260 16.118 -2.667 1.00 88.81 162 ASN A N 1
ATOM 1128 C CA . ASN A 1 162 ? 6.961 15.466 -2.682 1.00 88.81 162 ASN A CA 1
ATOM 1129 C C . ASN A 1 162 ? 6.061 16.141 -3.728 1.00 88.81 162 ASN A C 1
ATOM 1131 O O . ASN A 1 162 ? 5.928 17.365 -3.763 1.00 88.81 162 ASN A O 1
ATOM 1135 N N . GLN A 1 163 ? 5.483 15.332 -4.606 1.00 90.06 163 GLN A N 1
ATOM 1136 C CA . GLN A 1 163 ? 4.574 15.745 -5.661 1.00 90.06 163 GLN A CA 1
ATOM 1137 C C . GLN A 1 163 ? 3.186 15.194 -5.339 1.00 90.06 163 GLN A C 1
ATOM 1139 O O . GLN A 1 163 ? 2.947 13.991 -5.458 1.00 90.06 163 GLN A O 1
ATOM 1144 N N . ALA A 1 164 ? 2.251 16.088 -5.013 1.00 89.88 164 ALA A N 1
ATOM 1145 C CA . ALA A 1 164 ? 0.876 15.723 -4.660 1.00 89.88 164 ALA A CA 1
ATOM 1146 C C . ALA A 1 164 ? 0.130 14.968 -5.779 1.00 89.88 164 ALA A C 1
ATOM 1148 O O . ALA A 1 164 ? -0.848 14.279 -5.521 1.00 89.88 164 ALA A O 1
ATOM 1149 N N . GLY A 1 165 ? 0.598 15.059 -7.031 1.00 88.69 165 GLY A N 1
ATOM 1150 C CA . GLY A 1 165 ? 0.036 14.303 -8.155 1.00 88.69 165 GLY A CA 1
ATOM 1151 C C . GLY A 1 165 ? 0.206 12.781 -8.051 1.00 88.69 165 GLY A C 1
ATOM 1152 O O . GLY A 1 165 ? -0.444 12.059 -8.801 1.00 88.69 165 GLY A O 1
ATOM 1153 N N . PHE A 1 166 ? 1.058 12.288 -7.146 1.00 92.38 166 PHE A N 1
ATOM 1154 C CA . PHE A 1 166 ? 1.161 10.860 -6.834 1.00 92.38 166 PHE A CA 1
ATOM 1155 C C . PHE A 1 166 ? 0.358 10.448 -5.596 1.00 92.38 166 PHE A C 1
ATOM 1157 O O . PHE A 1 166 ? 0.278 9.255 -5.304 1.00 92.38 166 PHE A O 1
ATOM 1164 N N . THR A 1 167 ? -0.228 11.407 -4.877 1.00 94.06 167 THR A N 1
ATOM 1165 C CA . THR A 1 167 ? -0.928 11.161 -3.618 1.00 94.06 167 THR A CA 1
ATOM 1166 C C . THR A 1 167 ? -2.358 10.712 -3.871 1.00 94.06 167 THR A C 1
ATOM 1168 O O . THR A 1 167 ? -3.138 11.385 -4.544 1.00 94.06 167 THR A O 1
ATOM 1171 N N . THR A 1 168 ? -2.724 9.587 -3.269 1.00 95.25 168 THR A N 1
ATOM 1172 C CA . THR A 1 168 ? -4.107 9.140 -3.113 1.00 95.25 168 THR A CA 1
ATOM 1173 C C . THR A 1 168 ? -4.480 9.268 -1.645 1.00 95.25 168 THR A C 1
ATOM 1175 O O . THR A 1 168 ? -3.781 8.734 -0.787 1.00 95.25 168 THR A O 1
ATOM 1178 N N . SER A 1 169 ? -5.571 9.976 -1.352 1.00 95.69 169 SER A N 1
ATOM 1179 C CA . SER A 1 169 ? -6.076 10.153 0.010 1.00 95.69 169 SER A CA 1
ATOM 1180 C C . SER A 1 169 ? -7.597 10.147 0.026 1.00 95.69 169 SER A C 1
ATOM 1182 O O . SER A 1 169 ? -8.229 10.729 -0.859 1.00 95.69 169 SER A O 1
ATOM 1184 N N . PHE A 1 170 ? -8.182 9.455 1.000 1.00 95.56 170 PHE A N 1
ATOM 1185 C CA . PHE A 1 170 ? -9.628 9.364 1.167 1.00 95.56 170 PHE A CA 1
ATOM 1186 C C . PHE A 1 170 ? -10.009 8.925 2.584 1.00 95.56 170 PHE A C 1
ATOM 1188 O O . PHE A 1 170 ? -9.259 8.236 3.282 1.00 95.56 170 PHE A O 1
ATOM 1195 N N . GLU A 1 171 ? -11.211 9.319 2.993 1.00 96.25 171 GLU A N 1
ATOM 1196 C CA . GLU A 1 171 ? -11.824 8.884 4.244 1.00 96.25 171 GLU A CA 1
ATOM 1197 C C . GLU A 1 171 ? -12.386 7.462 4.094 1.00 96.25 171 GLU A C 1
ATOM 1199 O O . GLU A 1 171 ? -13.013 7.116 3.089 1.00 96.25 171 GLU A O 1
ATOM 1204 N N . CYS A 1 172 ? -12.149 6.621 5.095 1.00 96.12 172 CYS A N 1
ATOM 120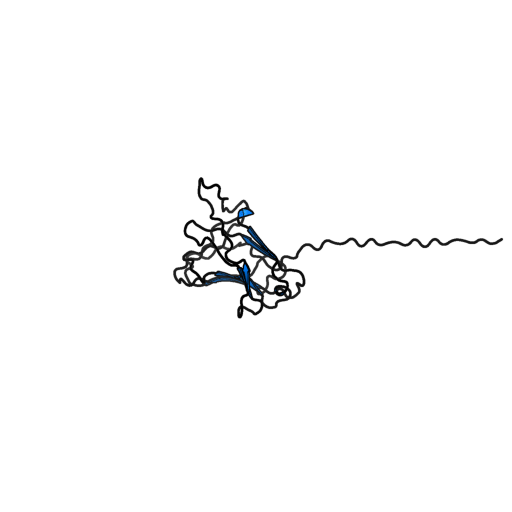5 C CA . CYS A 1 172 ? -12.683 5.269 5.170 1.00 96.12 172 CYS A CA 1
ATOM 1206 C C . CYS A 1 172 ? -14.120 5.286 5.720 1.00 96.12 172 CYS A C 1
ATOM 1208 O O . CYS A 1 172 ? -14.488 6.189 6.471 1.00 96.12 172 CYS A O 1
ATOM 1210 N N . PRO A 1 173 ? -14.932 4.250 5.446 1.00 95.56 173 PRO A N 1
ATOM 1211 C CA . PRO A 1 173 ? -16.202 4.062 6.139 1.00 95.56 173 PRO A CA 1
ATOM 1212 C C . PRO A 1 173 ? -16.010 4.065 7.661 1.00 95.56 173 PRO A C 1
ATOM 1214 O O . PRO A 1 173 ? -15.003 3.563 8.158 1.00 95.56 173 PRO A O 1
ATOM 1217 N N . SER A 1 174 ? -17.012 4.534 8.410 1.00 94.88 174 SER A N 1
ATOM 1218 C CA . SER A 1 174 ? -16.967 4.626 9.883 1.00 94.88 174 SER A CA 1
ATOM 1219 C C . SER A 1 174 ? -16.630 3.307 10.591 1.00 94.88 174 SER A C 1
ATOM 1221 O O . SER A 1 174 ? -16.111 3.306 11.701 1.00 94.88 174 SER A O 1
ATOM 1223 N N . LEU A 1 175 ? -16.865 2.180 9.917 1.00 95.00 175 LEU A N 1
ATOM 1224 C CA . LEU A 1 175 ? -16.500 0.826 10.338 1.00 95.00 175 LEU A CA 1
ATOM 1225 C C . LEU A 1 175 ? -14.984 0.645 10.563 1.00 95.00 175 LEU A C 1
ATOM 1227 O O . LEU A 1 175 ? -14.584 -0.295 11.236 1.00 95.00 175 LEU A O 1
ATOM 1231 N N . ALA A 1 176 ? -14.138 1.505 9.987 1.00 96.69 176 ALA A N 1
ATOM 1232 C CA . ALA A 1 176 ? -12.686 1.463 10.155 1.00 96.69 176 ALA A CA 1
ATOM 1233 C C . ALA A 1 176 ? -12.225 1.946 11.542 1.00 96.69 176 ALA A C 1
ATOM 1235 O O . ALA A 1 176 ? -11.117 1.620 11.973 1.00 96.69 176 ALA A O 1
ATOM 1236 N N . ALA A 1 177 ? -13.049 2.728 12.242 1.00 96.12 177 ALA A N 1
ATOM 1237 C CA . ALA A 1 177 ? -12.747 3.232 13.575 1.00 96.12 177 ALA A CA 1
ATOM 1238 C C . ALA A 1 177 ? -12.905 2.12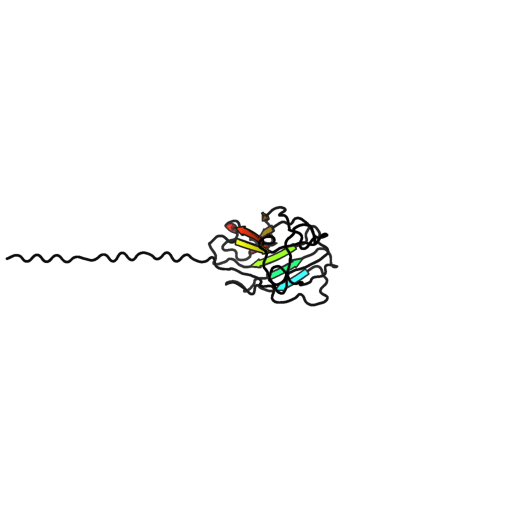8 14.637 1.00 96.12 177 ALA A C 1
ATOM 1240 O O . ALA A 1 177 ? -13.754 1.241 14.510 1.00 96.12 177 ALA A O 1
ATOM 1241 N N . GLY A 1 178 ? -12.092 2.181 15.695 1.00 95.19 178 GLY A N 1
ATOM 1242 C CA . GLY A 1 178 ? -12.217 1.295 16.857 1.00 95.19 178 GLY A CA 1
ATOM 1243 C C . GLY A 1 178 ? -11.893 -0.186 16.624 1.00 95.19 178 GLY A C 1
ATOM 1244 O O . GLY A 1 178 ? -12.284 -1.017 17.442 1.00 95.19 178 GLY A O 1
ATOM 1245 N N . GLN A 1 179 ? -11.205 -0.547 15.539 1.00 96.19 179 GLN A N 1
ATOM 1246 C CA . GLN A 1 179 ? -10.953 -1.941 15.170 1.00 96.19 179 GLN A CA 1
ATOM 1247 C C . GLN A 1 179 ? -9.678 -2.484 15.813 1.00 96.19 179 GLN A C 1
ATOM 1249 O O . GLN A 1 179 ? -8.619 -1.866 15.743 1.00 96.19 179 GLN A O 1
ATOM 1254 N N . ALA A 1 180 ? -9.759 -3.684 16.393 1.00 95.12 180 ALA A N 1
ATOM 1255 C CA . ALA A 1 180 ? -8.590 -4.381 16.938 1.00 95.12 180 ALA A CA 1
ATOM 1256 C C . ALA A 1 180 ? -7.601 -4.816 15.846 1.00 95.12 180 ALA A C 1
ATOM 1258 O O . ALA A 1 180 ? -6.398 -4.893 16.090 1.00 95.12 180 ALA A O 1
ATOM 1259 N N . SER A 1 181 ? -8.119 -5.110 14.652 1.00 94.88 181 SER A N 1
ATOM 1260 C CA . SER A 1 181 ? -7.338 -5.467 13.474 1.00 94.88 181 SER A CA 1
ATOM 1261 C C . SER A 1 181 ? -7.998 -4.869 12.239 1.00 94.88 181 SER A C 1
ATOM 1263 O O . SER A 1 181 ? -9.021 -5.354 11.758 1.00 94.88 181 SER A O 1
ATOM 1265 N N . LEU A 1 182 ? -7.402 -3.785 11.759 1.00 97.88 182 LEU A N 1
ATOM 1266 C CA . LEU A 1 182 ? -7.722 -3.137 10.502 1.00 97.88 182 LEU A CA 1
ATOM 1267 C C . LEU A 1 182 ? -6.617 -3.472 9.502 1.00 97.88 182 LEU A C 1
ATOM 1269 O O . LEU A 1 182 ? -5.431 -3.348 9.816 1.00 97.88 182 LEU A O 1
ATOM 1273 N N . ILE A 1 183 ? -7.000 -3.893 8.304 1.00 98.56 183 ILE A N 1
ATOM 1274 C CA . ILE A 1 183 ? -6.069 -4.208 7.221 1.00 98.56 183 ILE A CA 1
ATOM 1275 C C . ILE A 1 183 ? -6.469 -3.416 5.985 1.00 98.56 183 ILE A C 1
ATOM 1277 O O . ILE A 1 183 ? -7.641 -3.424 5.613 1.00 98.56 183 ILE A O 1
ATOM 1281 N N . PHE A 1 184 ? -5.491 -2.806 5.317 1.00 98.44 184 PHE A N 1
ATOM 1282 C CA . PHE A 1 184 ? -5.648 -2.248 3.974 1.00 98.44 184 PHE A CA 1
ATOM 1283 C C . PHE A 1 184 ? -4.700 -2.944 3.007 1.00 98.44 184 PHE A C 1
ATOM 1285 O O . PHE A 1 184 ? -3.555 -3.203 3.381 1.00 98.44 184 PHE A O 1
ATOM 1292 N N . ARG A 1 185 ? -5.157 -3.224 1.784 1.00 96.75 185 ARG A N 1
ATOM 1293 C CA . ARG A 1 185 ? -4.320 -3.746 0.697 1.00 96.75 185 ARG A CA 1
ATOM 1294 C C . ARG A 1 185 ? -4.832 -3.386 -0.689 1.00 96.75 185 ARG A C 1
ATOM 1296 O O . ARG A 1 185 ? -6.027 -3.028 -0.773 1.00 96.75 185 ARG A O 1
#

Secondary structure (DSSP, 8-state):
--------------------PPPP---B----SPPPTT-BSSEEEEES-SBSS--TT-EEEEE-S-TTPBEE---BTTBS---EES---TT-EEEEEE--TT--SPPEEEEE--B-SSS-SEEEEEEESSTTSS-EEEEEEEE-PBP--TTTTPPPP-SS---GGGEEEEEPPGGGTT-SSEEE-